Protein AF-A0A9P0LU85-F1 (afdb_monomer_lite)

Sequence (121 aa):
MLKKNNSFTSESRTTLKTLNPTRWSGRILSISAAKLRYLDIIKSLTEIELQSHKKEEREEASSIKKQICCFEFVFISTMFYKIFTQLNLASKVLQKKNIDLSESVTVLEQVEKNLTDLRSS

Organism: Acanthoscelides obtectus (NCBI:txid200917)

Radius of gyration: 19.03 Å; chains: 1; bounding box: 42×32×51 Å

pLDDT: mean 85.59, std 15.17, range [32.0, 96.75]

Secondary structure (DSSP, 8-state):
---------TT---------TT-HHHHHHHHHHHHHTHHHHHHHHHHHHHH-S-HHHHHHHHHHHHHHHSHHHHHHHHHHHHHHHHHHHHHHHHT-TT--HHHHHHHHHHHHHHHHHHHH-

Structure (mmCIF, N/CA/C/O backbone):
data_AF-A0A9P0LU85-F1
#
_entry.id   AF-A0A9P0LU85-F1
#
loop_
_atom_site.group_PDB
_atom_site.id
_atom_site.type_symbol
_atom_site.label_atom_id
_atom_site.label_alt_id
_atom_site.label_comp_id
_atom_site.label_asym_id
_atom_site.label_entity_id
_atom_site.label_seq_id
_atom_site.pdbx_PDB_ins_code
_atom_site.Cartn_x
_atom_site.Cartn_y
_atom_site.Cartn_z
_atom_site.occupancy
_atom_site.B_iso_or_equiv
_atom_site.auth_seq_id
_atom_site.auth_comp_id
_atom_site.auth_asym_id
_atom_site.auth_atom_id
_atom_site.pdbx_PDB_model_num
ATOM 1 N N . MET A 1 1 ? -7.696 -21.692 28.950 1.00 32.00 1 MET A N 1
ATOM 2 C CA . MET A 1 1 ? -7.009 -21.946 27.663 1.00 32.00 1 MET A CA 1
ATOM 3 C C . MET A 1 1 ? -7.942 -21.557 26.522 1.00 32.00 1 MET A C 1
ATOM 5 O O . MET A 1 1 ? -8.799 -22.346 26.156 1.00 32.00 1 MET A O 1
ATOM 9 N N . LEU A 1 2 ? -7.837 -20.331 26.004 1.00 33.12 2 LEU A N 1
ATOM 10 C CA . LEU A 1 2 ? -8.624 -19.892 24.847 1.00 33.12 2 LEU A CA 1
ATOM 11 C C . LEU A 1 2 ? -7.788 -20.120 23.584 1.00 33.12 2 LEU A C 1
ATOM 13 O O . LEU A 1 2 ? -6.814 -19.410 23.345 1.00 33.12 2 LEU A O 1
ATOM 17 N N . LYS A 1 3 ? -8.143 -21.136 22.791 1.00 41.41 3 LYS A N 1
ATOM 18 C CA . LYS A 1 3 ? -7.621 -21.290 21.430 1.00 41.41 3 LYS A CA 1
ATOM 19 C C . LYS A 1 3 ? -8.238 -20.187 20.564 1.00 41.41 3 LYS A C 1
ATOM 21 O O . LYS A 1 3 ? -9.371 -20.318 20.111 1.00 41.41 3 LYS A O 1
ATOM 26 N N . LYS A 1 4 ? -7.501 -19.093 20.352 1.00 41.94 4 LYS A N 1
ATOM 27 C CA . LYS A 1 4 ? -7.800 -18.106 19.306 1.00 41.94 4 LYS A CA 1
ATOM 28 C C . LYS A 1 4 ? -7.439 -18.726 17.955 1.00 41.94 4 LYS A C 1
ATOM 30 O O . LYS A 1 4 ? -6.282 -18.707 17.544 1.00 41.94 4 LYS A O 1
ATOM 35 N N . ASN A 1 5 ? -8.427 -19.300 17.276 1.00 38.31 5 ASN A N 1
ATOM 36 C CA . ASN A 1 5 ? -8.307 -19.655 15.865 1.00 38.31 5 ASN A CA 1
ATOM 37 C C . ASN A 1 5 ? -8.392 -18.370 15.028 1.00 38.31 5 ASN A C 1
ATOM 39 O O . ASN A 1 5 ? -9.420 -18.079 14.426 1.00 38.31 5 ASN A O 1
ATOM 43 N N . ASN A 1 6 ? -7.307 -17.593 14.988 1.00 40.19 6 ASN A N 1
ATOM 44 C CA . ASN A 1 6 ? -7.154 -16.548 13.982 1.00 40.19 6 ASN A CA 1
ATOM 45 C C . ASN A 1 6 ? -6.737 -17.209 12.670 1.00 40.19 6 ASN A C 1
ATOM 47 O O . ASN A 1 6 ? -5.555 -17.243 12.326 1.00 40.19 6 ASN A O 1
ATOM 51 N N . SER A 1 7 ? -7.707 -17.711 11.907 1.00 42.94 7 SER A N 1
ATOM 52 C CA . SER A 1 7 ? -7.494 -17.923 10.477 1.00 42.94 7 SER A CA 1
ATOM 53 C C . SER A 1 7 ? -7.487 -16.554 9.790 1.00 42.94 7 SER A C 1
ATOM 55 O O . SER A 1 7 ? -8.438 -16.150 9.118 1.00 42.94 7 SER A O 1
ATOM 57 N N . PHE A 1 8 ? -6.405 -15.806 10.006 1.00 52.97 8 PHE A N 1
ATOM 58 C CA . PHE A 1 8 ? -5.988 -14.791 9.057 1.00 52.97 8 PHE A CA 1
ATOM 59 C C . PHE A 1 8 ? -5.845 -15.482 7.705 1.00 52.97 8 PHE A C 1
ATOM 61 O O . PHE A 1 8 ? -5.228 -16.545 7.634 1.00 52.97 8 PHE A O 1
ATOM 68 N N . THR A 1 9 ? -6.428 -14.903 6.659 1.00 52.91 9 THR A N 1
ATOM 69 C CA . THR A 1 9 ? -6.377 -15.481 5.310 1.00 52.91 9 THR A CA 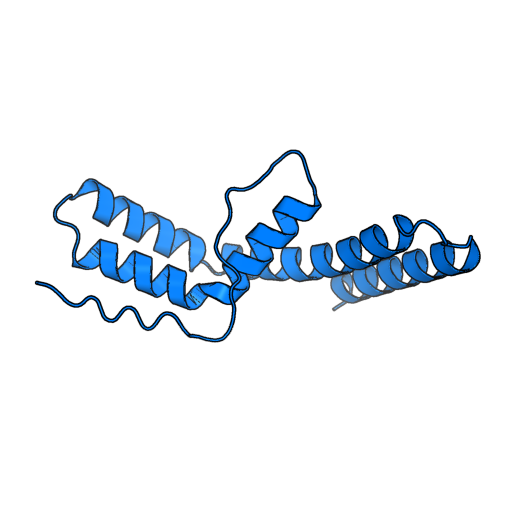1
ATOM 70 C C . THR A 1 9 ? -4.930 -15.865 4.959 1.00 52.91 9 THR A C 1
ATOM 72 O O . THR A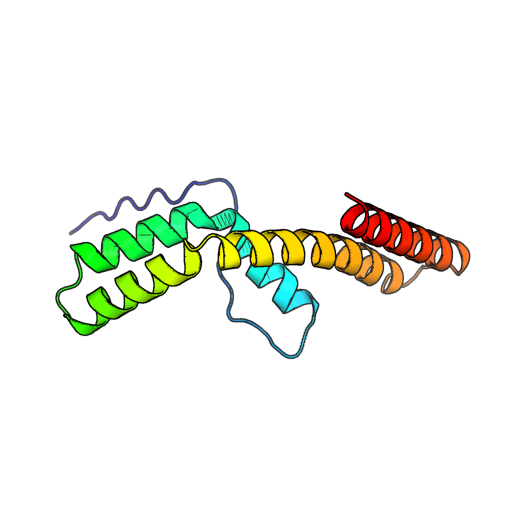 1 9 ? -3.995 -15.065 5.082 1.00 52.91 9 THR A O 1
ATOM 75 N N . SER A 1 10 ? -4.731 -17.154 4.685 1.00 57.81 10 SER A N 1
ATOM 76 C CA . SER A 1 10 ? -3.469 -17.874 4.856 1.00 57.81 10 SER A CA 1
ATOM 77 C C . SER A 1 10 ? -2.705 -18.064 3.548 1.00 57.81 10 SER A C 1
ATOM 79 O O . SER A 1 10 ? -2.371 -19.192 3.201 1.00 57.81 10 SER A O 1
ATOM 81 N N . GLU A 1 11 ? -2.407 -16.987 2.818 1.00 57.81 11 GLU A N 1
ATOM 82 C CA . GLU A 1 11 ? -1.645 -17.127 1.559 1.00 57.81 11 GLU A CA 1
ATOM 83 C C . GLU A 1 11 ? -0.456 -16.166 1.410 1.00 57.81 11 GLU A C 1
ATOM 85 O O . GLU A 1 11 ? 0.451 -16.432 0.627 1.00 57.81 11 GLU A O 1
ATOM 90 N N . SER A 1 12 ? -0.361 -15.094 2.207 1.00 58.94 12 SER A N 1
ATOM 91 C CA . SER A 1 12 ? 0.739 -14.124 2.103 1.00 58.94 12 SER A CA 1
ATOM 92 C C . SER A 1 12 ? 1.384 -13.798 3.451 1.00 58.94 12 SER A C 1
ATOM 94 O O . SER A 1 12 ? 0.710 -13.399 4.397 1.00 58.94 12 SER A O 1
ATOM 96 N N . ARG A 1 13 ? 2.723 -13.894 3.522 1.00 72.56 13 ARG A N 1
ATOM 97 C CA . ARG A 1 13 ? 3.552 -13.485 4.681 1.00 72.56 13 ARG A CA 1
ATOM 98 C C . ARG A 1 13 ? 3.709 -11.955 4.796 1.00 72.56 13 ARG A C 1
ATOM 100 O O . ARG A 1 13 ? 4.532 -11.469 5.569 1.00 72.56 13 ARG A O 1
ATOM 107 N N . THR A 1 14 ? 2.981 -11.165 4.011 1.00 77.25 14 THR A N 1
ATOM 108 C CA . THR A 1 14 ? 3.069 -9.704 4.085 1.00 77.25 14 THR A CA 1
ATOM 109 C C . THR A 1 14 ? 2.292 -9.191 5.293 1.00 77.25 14 THR A C 1
ATOM 111 O O . THR A 1 14 ? 1.065 -9.240 5.332 1.00 77.25 14 THR A O 1
ATOM 114 N N . THR A 1 15 ? 3.020 -8.668 6.276 1.00 82.38 15 THR A N 1
ATOM 115 C CA . THR A 1 15 ? 2.458 -8.036 7.471 1.00 82.38 15 THR A CA 1
ATOM 116 C C . THR A 1 15 ? 2.440 -6.517 7.345 1.00 82.38 15 THR A C 1
ATOM 118 O O . THR A 1 15 ? 3.204 -5.932 6.571 1.00 82.38 15 THR A O 1
ATOM 121 N N . LEU A 1 16 ? 1.584 -5.866 8.139 1.00 82.25 16 LEU A N 1
ATOM 122 C CA . LEU A 1 16 ? 1.677 -4.425 8.339 1.00 82.25 16 LEU A CA 1
ATOM 123 C C . LEU A 1 16 ? 3.032 -4.087 8.955 1.00 82.25 16 LEU A C 1
ATOM 125 O O . LEU A 1 16 ? 3.482 -4.732 9.902 1.00 82.25 16 LEU A O 1
ATOM 129 N N . LYS A 1 17 ? 3.678 -3.069 8.395 1.00 78.31 17 LYS A N 1
ATOM 130 C CA . LYS A 1 17 ? 4.941 -2.538 8.894 1.00 78.31 17 LYS A CA 1
ATOM 131 C C . LYS A 1 17 ? 4.758 -1.078 9.242 1.00 78.31 17 LYS A C 1
ATOM 133 O O . LYS A 1 17 ? 4.081 -0.351 8.508 1.00 78.31 17 LYS A O 1
ATOM 138 N N . THR A 1 18 ? 5.420 -0.660 10.314 1.00 78.06 18 THR A N 1
ATOM 139 C CA . THR A 1 18 ? 5.564 0.752 10.657 1.00 78.06 18 THR A CA 1
ATOM 140 C C . THR A 1 18 ? 6.061 1.517 9.439 1.00 78.06 18 THR A C 1
ATOM 142 O O . THR A 1 18 ? 6.990 1.078 8.752 1.00 78.06 18 THR A O 1
ATOM 145 N N . LEU A 1 19 ? 5.417 2.649 9.160 1.00 73.69 19 LEU A N 1
ATOM 146 C CA . LEU A 1 19 ? 5.817 3.521 8.070 1.00 73.69 19 LEU A CA 1
ATOM 147 C C . LEU A 1 19 ? 7.257 3.979 8.315 1.00 73.69 19 LEU A C 1
ATOM 149 O O . LEU A 1 19 ? 7.544 4.611 9.327 1.00 73.69 19 LEU A O 1
ATOM 153 N N . ASN A 1 20 ? 8.162 3.663 7.390 1.00 72.25 20 ASN A N 1
ATOM 154 C CA . ASN A 1 20 ? 9.511 4.214 7.408 1.00 72.25 20 ASN A CA 1
ATOM 155 C C . ASN A 1 20 ? 9.521 5.490 6.544 1.00 72.25 20 ASN A C 1
ATOM 157 O O . ASN A 1 20 ? 9.447 5.378 5.316 1.00 72.25 20 ASN A O 1
ATOM 161 N N . PRO A 1 21 ? 9.580 6.694 7.145 1.00 60.56 21 PRO A N 1
ATOM 162 C CA . PRO A 1 21 ? 9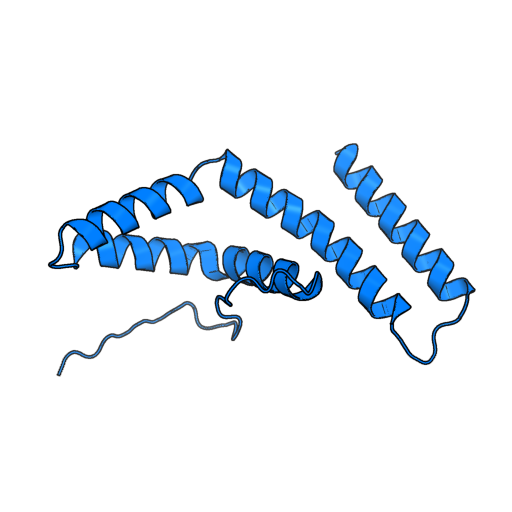.470 7.947 6.401 1.00 60.56 21 PRO A CA 1
ATOM 163 C C . PRO A 1 21 ? 10.680 8.212 5.495 1.00 60.56 21 PRO A C 1
ATOM 165 O O . PRO A 1 21 ? 10.521 8.880 4.470 1.00 60.56 21 PRO A O 1
ATOM 168 N N . THR A 1 22 ? 11.845 7.656 5.844 1.00 63.28 22 THR A N 1
ATOM 169 C CA . THR A 1 22 ? 13.159 7.931 5.241 1.00 63.28 22 THR A CA 1
ATOM 170 C C . THR A 1 22 ? 13.404 7.159 3.946 1.00 63.28 22 THR A C 1
ATOM 172 O O . THR A 1 22 ? 14.231 7.563 3.134 1.00 63.28 22 THR A O 1
ATOM 175 N N . ARG A 1 23 ? 12.699 6.043 3.714 1.00 68.75 23 ARG A N 1
ATOM 176 C CA . ARG A 1 23 ? 12.858 5.246 2.488 1.00 68.75 23 ARG A CA 1
ATOM 177 C C . ARG A 1 23 ? 11.548 5.160 1.727 1.00 68.75 23 ARG A C 1
ATOM 179 O O . ARG A 1 23 ? 10.586 4.562 2.200 1.00 68.75 23 ARG A O 1
ATOM 186 N N . TRP A 1 24 ? 11.556 5.662 0.494 1.00 78.38 24 TRP A N 1
ATOM 187 C CA . TRP A 1 24 ? 10.443 5.545 -0.452 1.00 78.38 24 TRP A CA 1
ATOM 188 C C . TRP A 1 24 ? 9.906 4.109 -0.553 1.00 78.38 24 TRP A C 1
ATOM 190 O O . TRP A 1 24 ? 8.702 3.889 -0.452 1.00 78.38 24 TRP A O 1
ATOM 200 N N . SER A 1 25 ? 10.799 3.114 -0.615 1.00 77.00 25 SER A N 1
ATOM 201 C CA . SER A 1 25 ? 10.448 1.686 -0.639 1.00 77.00 25 SER A CA 1
ATOM 202 C C . SER A 1 25 ? 9.620 1.233 0.571 1.00 77.00 25 SER A C 1
ATOM 204 O O . SER A 1 25 ? 8.793 0.334 0.446 1.00 77.00 25 SER A O 1
ATOM 206 N N . GLY A 1 26 ? 9.811 1.854 1.740 1.00 80.69 26 GLY A N 1
ATOM 207 C CA . GLY A 1 26 ? 9.031 1.578 2.946 1.00 80.69 26 GLY A CA 1
ATOM 208 C C . GLY A 1 26 ? 7.564 1.976 2.792 1.00 80.69 26 GLY A C 1
ATOM 209 O O . GLY A 1 26 ? 6.686 1.212 3.181 1.00 80.69 26 GLY A O 1
ATOM 210 N N . ARG A 1 27 ? 7.291 3.111 2.136 1.00 83.88 27 ARG A N 1
ATOM 211 C CA . ARG A 1 27 ? 5.923 3.592 1.877 1.00 83.88 27 ARG A CA 1
ATOM 212 C C . ARG A 1 27 ? 5.144 2.616 0.997 1.00 83.88 27 ARG A C 1
ATOM 214 O O . ARG A 1 27 ? 4.007 2.274 1.306 1.00 83.88 27 ARG A O 1
ATOM 221 N N . ILE A 1 28 ? 5.792 2.101 -0.048 1.00 85.12 28 ILE A N 1
ATOM 222 C CA . ILE A 1 28 ? 5.200 1.121 -0.971 1.00 85.12 28 ILE A CA 1
ATOM 223 C C . ILE A 1 28 ? 4.853 -0.169 -0.240 1.00 85.12 28 ILE A C 1
ATOM 225 O O . ILE A 1 28 ? 3.762 -0.703 -0.424 1.00 85.12 28 ILE A O 1
ATOM 229 N N . LEU A 1 29 ? 5.760 -0.661 0.609 1.00 85.06 29 LEU A N 1
ATOM 230 C CA . LEU A 1 29 ? 5.530 -1.867 1.401 1.00 85.06 29 LEU A CA 1
ATOM 231 C C . LEU A 1 29 ? 4.360 -1.690 2.374 1.00 85.06 29 LEU A C 1
ATOM 233 O O . LEU A 1 29 ? 3.517 -2.579 2.453 1.00 85.06 29 LEU A O 1
ATOM 237 N N . SER A 1 30 ? 4.270 -0.547 3.060 1.00 87.94 30 SER A N 1
ATOM 238 C CA . SER A 1 30 ? 3.157 -0.250 3.968 1.00 87.94 30 SER A CA 1
ATOM 239 C C . SER A 1 30 ? 1.815 -0.184 3.230 1.00 87.94 30 SER A C 1
ATOM 241 O O . SER A 1 30 ? 0.865 -0.838 3.653 1.00 87.94 30 SER A O 1
ATOM 243 N N . ILE A 1 31 ? 1.739 0.522 2.095 1.00 88.75 31 ILE A N 1
ATOM 244 C CA . ILE A 1 31 ? 0.509 0.615 1.285 1.00 88.75 31 ILE A CA 1
ATOM 245 C C . ILE A 1 31 ? 0.127 -0.755 0.710 1.00 88.75 31 ILE A C 1
ATOM 247 O O . ILE A 1 31 ? -1.037 -1.145 0.754 1.00 88.75 31 ILE A O 1
ATOM 251 N N . SER A 1 32 ? 1.105 -1.521 0.219 1.00 87.69 32 SER A N 1
ATOM 252 C CA . SER A 1 32 ? 0.876 -2.872 -0.310 1.00 87.69 32 SER A CA 1
ATOM 253 C C . SER A 1 32 ? 0.337 -3.813 0.767 1.00 87.69 32 SER A C 1
ATOM 255 O O . SER A 1 32 ? -0.608 -4.556 0.516 1.00 87.69 32 SER A O 1
ATOM 257 N N . ALA A 1 33 ? 0.908 -3.764 1.975 1.00 89.00 33 ALA A N 1
ATOM 258 C CA . ALA A 1 33 ? 0.447 -4.557 3.108 1.00 89.00 33 ALA A CA 1
ATOM 259 C C . ALA A 1 33 ? -0.968 -4.157 3.542 1.00 89.00 33 ALA A C 1
ATOM 261 O O . ALA A 1 33 ? -1.803 -5.032 3.754 1.00 89.00 33 ALA A O 1
ATOM 262 N N . ALA A 1 34 ? -1.255 -2.853 3.614 1.00 89.56 34 ALA A N 1
ATOM 263 C CA . ALA A 1 34 ? -2.578 -2.341 3.955 1.00 89.56 34 ALA A CA 1
ATOM 264 C C . ALA A 1 34 ? -3.641 -2.750 2.926 1.00 89.56 34 ALA A C 1
ATOM 266 O O . ALA A 1 34 ? -4.725 -3.179 3.307 1.00 89.56 34 ALA A O 1
ATOM 267 N N . LYS A 1 35 ? -3.313 -2.689 1.628 1.00 89.25 35 LYS A N 1
ATOM 268 C CA . LYS A 1 35 ? -4.197 -3.138 0.543 1.00 89.25 35 LYS A CA 1
ATOM 269 C C . LYS A 1 35 ? -4.452 -4.644 0.611 1.00 89.25 35 LYS A C 1
ATOM 271 O O . LYS A 1 35 ? -5.597 -5.071 0.525 1.00 89.25 35 LYS A O 1
ATOM 276 N N . LEU A 1 36 ? -3.399 -5.447 0.773 1.00 89.94 36 LEU A N 1
ATOM 277 C CA . LEU A 1 36 ? -3.511 -6.908 0.776 1.00 89.94 36 LEU A CA 1
ATOM 278 C C . LEU A 1 36 ? -4.258 -7.433 2.005 1.00 89.94 36 LEU A C 1
ATOM 280 O O . LEU A 1 36 ? -5.036 -8.374 1.906 1.00 89.94 36 LEU A O 1
ATOM 284 N N . ARG A 1 37 ? -4.023 -6.818 3.166 1.00 90.25 37 ARG A N 1
ATOM 285 C CA . ARG A 1 37 ? -4.610 -7.219 4.449 1.00 90.25 37 ARG A CA 1
ATOM 286 C C . ARG A 1 37 ? -5.845 -6.397 4.803 1.00 90.25 37 ARG A C 1
ATOM 288 O O . ARG A 1 37 ? -6.275 -6.445 5.947 1.00 90.25 37 ARG A O 1
ATOM 295 N N . TYR A 1 38 ? -6.430 -5.665 3.854 1.00 91.81 38 TYR A N 1
ATOM 296 C CA . TYR A 1 38 ? 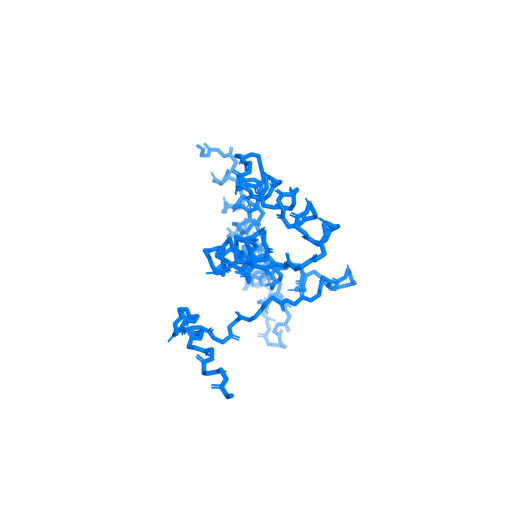-7.529 -4.734 4.118 1.00 91.81 38 TYR A CA 1
ATOM 297 C C . TYR A 1 38 ? -8.684 -5.394 4.882 1.00 91.81 38 TYR A C 1
ATOM 299 O O . TYR A 1 38 ? -9.089 -4.913 5.936 1.00 91.81 38 TYR A O 1
ATOM 307 N N . LEU A 1 39 ? -9.146 -6.562 4.423 1.00 91.94 39 LEU A N 1
ATOM 308 C CA . LEU A 1 39 ? -10.210 -7.309 5.103 1.00 91.94 39 LEU A CA 1
ATOM 309 C C . LEU A 1 39 ? -9.804 -7.773 6.506 1.00 91.94 39 LEU A C 1
ATOM 311 O O . LEU A 1 39 ? -10.619 -7.732 7.424 1.00 91.94 39 LEU A O 1
ATOM 315 N N . ASP A 1 40 ? -8.555 -8.198 6.686 1.00 92.06 40 ASP A N 1
ATOM 316 C CA . ASP A 1 40 ? -8.043 -8.630 7.987 1.00 92.06 40 ASP A CA 1
ATOM 317 C C . ASP A 1 40 ? -7.945 -7.451 8.971 1.00 92.06 40 ASP A C 1
ATOM 319 O O . ASP A 1 40 ? -8.239 -7.616 10.154 1.00 92.06 40 ASP A O 1
ATOM 323 N N . ILE A 1 41 ? -7.598 -6.253 8.489 1.00 93.81 41 ILE A N 1
ATOM 324 C CA . ILE A 1 41 ? -7.601 -5.011 9.277 1.00 93.81 41 ILE A CA 1
ATOM 325 C C . ILE A 1 41 ? -9.022 -4.685 9.734 1.00 93.81 41 ILE A C 1
ATOM 327 O O . ILE A 1 41 ? -9.244 -4.472 10.923 1.00 93.81 41 ILE A O 1
ATOM 331 N N . ILE A 1 42 ? -9.998 -4.710 8.820 1.00 95.38 42 ILE A N 1
ATOM 332 C CA . ILE A 1 42 ? -11.404 -4.442 9.151 1.00 95.38 42 ILE A CA 1
ATOM 333 C C . ILE A 1 42 ? -11.947 -5.451 10.160 1.00 95.38 42 ILE A C 1
ATOM 335 O O . ILE A 1 42 ? -12.593 -5.059 11.135 1.00 95.38 42 ILE A O 1
ATOM 339 N N . LYS A 1 43 ? -11.654 -6.742 9.965 1.00 95.06 43 LYS A N 1
ATOM 340 C CA . LYS A 1 43 ? -12.027 -7.800 10.913 1.00 95.06 43 LYS A CA 1
ATOM 341 C C . LYS A 1 43 ? -11.421 -7.548 12.290 1.00 95.06 43 LYS A C 1
ATOM 343 O O . LYS A 1 43 ? -12.142 -7.609 13.277 1.00 95.06 43 LYS A O 1
ATOM 348 N N . SER A 1 44 ? -10.136 -7.200 12.344 1.00 94.88 44 SER A N 1
ATOM 349 C CA . SER A 1 44 ? -9.430 -6.950 13.605 1.00 94.88 44 SER A CA 1
ATOM 350 C C . SER A 1 44 ? -9.987 -5.727 14.341 1.00 94.88 44 SER A C 1
ATOM 352 O O . SER A 1 44 ? -10.224 -5.791 15.541 1.00 94.88 44 SER A O 1
ATOM 354 N N . LEU A 1 45 ? -10.262 -4.627 13.630 1.00 95.75 45 LEU A N 1
ATOM 355 C CA . LEU A 1 45 ? -10.880 -3.432 14.220 1.00 95.75 45 LEU A CA 1
ATOM 356 C C . LEU A 1 45 ? -12.295 -3.716 14.733 1.00 95.75 45 LEU A C 1
ATOM 358 O O . LEU A 1 45 ? -12.671 -3.239 15.798 1.00 95.75 45 LEU A O 1
ATOM 362 N N . THR A 1 46 ? -13.061 -4.528 14.004 1.00 95.62 46 THR A N 1
ATOM 363 C CA . THR A 1 46 ? -14.404 -4.947 14.426 1.00 95.62 46 THR A CA 1
ATOM 364 C C . THR A 1 46 ? -14.345 -5.853 15.659 1.00 95.62 46 THR A C 1
ATOM 366 O O . THR A 1 46 ? -15.162 -5.708 16.563 1.00 95.62 46 THR A O 1
ATOM 369 N N . GLU A 1 47 ? -13.363 -6.756 15.742 1.00 95.94 47 GLU A N 1
ATOM 370 C CA . GLU A 1 47 ? -13.138 -7.580 16.935 1.00 95.94 47 GLU A CA 1
ATOM 371 C C . GLU A 1 47 ? -12.815 -6.708 18.157 1.00 95.94 47 GLU A C 1
ATOM 373 O O . GLU A 1 47 ? -13.410 -6.906 19.212 1.00 95.94 47 GLU A O 1
ATOM 378 N N . ILE A 1 48 ? -11.944 -5.703 18.011 1.00 95.12 48 ILE A N 1
ATOM 379 C CA . ILE A 1 48 ? -11.594 -4.774 19.099 1.00 95.12 48 ILE A CA 1
ATOM 380 C C . ILE A 1 48 ? -12.815 -3.960 19.542 1.00 95.12 48 ILE A C 1
ATOM 382 O O . ILE A 1 48 ? -13.077 -3.856 20.739 1.00 95.12 48 ILE A O 1
ATOM 386 N N . GLU A 1 49 ? -13.590 -3.429 18.594 1.00 93.44 49 GLU A N 1
ATOM 387 C CA . GLU A 1 49 ? -14.810 -2.663 18.874 1.00 93.44 49 GLU A CA 1
ATOM 388 C C . GLU A 1 49 ? -15.844 -3.478 19.671 1.00 93.44 49 GLU A C 1
ATOM 390 O O . GLU A 1 49 ? -16.495 -2.936 20.564 1.00 93.44 49 GLU A O 1
ATOM 395 N N . LEU A 1 50 ? -15.974 -4.779 19.390 1.00 93.44 50 LEU A N 1
ATOM 396 C CA . LEU A 1 50 ? -16.952 -5.655 20.043 1.00 93.44 50 LEU A CA 1
ATOM 397 C C . LEU A 1 50 ? -16.449 -6.278 21.351 1.00 93.44 50 LEU A C 1
ATOM 399 O O . LEU A 1 50 ? -17.247 -6.499 22.261 1.00 93.44 50 LEU A O 1
ATOM 403 N N . GLN A 1 51 ? -15.157 -6.602 21.440 1.00 93.94 51 GLN A N 1
ATOM 404 C CA . GLN A 1 51 ? -14.611 -7.435 22.517 1.00 93.94 51 GLN A CA 1
ATOM 405 C C . GLN A 1 51 ? -13.739 -6.680 23.524 1.00 93.94 51 GLN A C 1
ATOM 407 O O . GLN A 1 51 ? -13.455 -7.234 24.587 1.00 93.94 51 GLN A O 1
ATOM 412 N N . SER A 1 52 ? -13.297 -5.448 23.242 1.00 92.94 52 SER A N 1
ATOM 413 C CA . SER A 1 52 ? -12.464 -4.719 24.206 1.00 92.94 52 SER A CA 1
ATOM 414 C C . SER A 1 52 ? -13.261 -4.290 25.445 1.00 92.94 52 SER A C 1
ATOM 416 O O . SER A 1 52 ? -14.386 -3.791 25.367 1.00 92.94 52 SER A O 1
ATOM 418 N N . HIS A 1 53 ? -12.637 -4.454 26.614 1.00 91.81 53 HIS A N 1
ATOM 419 C CA . HIS A 1 53 ? -13.167 -4.005 27.900 1.00 91.81 53 HIS A CA 1
ATOM 420 C C . HIS A 1 53 ? -12.969 -2.502 28.132 1.00 91.81 53 HIS A C 1
ATOM 422 O O . HIS A 1 53 ? -13.672 -1.913 28.954 1.00 91.81 53 HIS A O 1
ATOM 428 N N . LYS A 1 54 ? -12.025 -1.865 27.423 1.00 95.56 54 LYS A N 1
ATOM 429 C CA . LYS A 1 54 ? -11.742 -0.437 27.578 1.00 95.56 54 LYS A CA 1
ATOM 430 C C . LYS A 1 54 ? -12.551 0.365 26.574 1.00 95.56 54 LYS A C 1
ATOM 432 O O . LYS A 1 54 ? -12.510 0.119 25.372 1.00 95.56 54 LYS A O 1
ATOM 437 N N . LYS A 1 55 ? -13.275 1.367 27.073 1.00 94.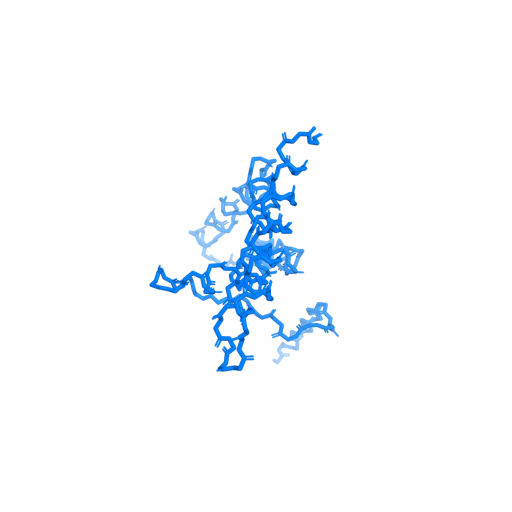00 55 LYS A N 1
ATOM 438 C CA . LYS A 1 55 ? -14.088 2.250 26.230 1.00 94.00 55 LYS A CA 1
ATOM 439 C C . LYS A 1 55 ? -13.239 2.970 25.174 1.00 94.00 55 LYS A C 1
ATOM 441 O O . LYS A 1 55 ? -13.634 2.969 24.016 1.00 94.00 55 LYS A O 1
ATOM 446 N N . GLU A 1 56 ? -12.076 3.480 25.569 1.00 95.38 56 GLU A N 1
ATOM 447 C CA . GLU A 1 56 ? -11.141 4.197 24.691 1.00 95.38 56 GLU A CA 1
ATOM 448 C C . GLU A 1 56 ? -10.702 3.346 23.491 1.00 95.38 56 GLU A C 1
ATOM 450 O O . GLU A 1 56 ? -10.817 3.785 22.353 1.00 95.38 56 GLU A O 1
ATOM 455 N N . GLU A 1 57 ? -10.306 2.089 23.725 1.00 94.75 57 GLU A N 1
ATOM 456 C CA . GLU A 1 57 ? -9.876 1.171 22.659 1.00 94.75 57 GLU A CA 1
ATOM 457 C C . GLU A 1 57 ? -11.003 0.887 21.650 1.00 94.75 57 GLU A C 1
ATOM 459 O O . GLU A 1 57 ? -10.757 0.795 20.446 1.00 94.75 57 GLU A O 1
ATOM 464 N N . ARG A 1 58 ? -12.257 0.776 22.116 1.00 95.19 58 ARG A N 1
ATOM 465 C CA . ARG A 1 58 ? -13.418 0.580 21.230 1.00 95.19 58 ARG A CA 1
ATOM 466 C C . ARG A 1 58 ? -13.705 1.815 20.383 1.00 95.19 58 ARG A C 1
ATOM 468 O O . ARG A 1 58 ? -13.981 1.689 19.191 1.00 95.19 58 ARG A O 1
ATOM 475 N N . GLU A 1 59 ? -13.659 2.995 20.993 1.00 95.94 59 GLU A N 1
ATOM 476 C CA . GLU A 1 59 ? -13.899 4.265 20.302 1.00 95.94 59 GLU A CA 1
ATOM 477 C C . GLU A 1 59 ? -12.809 4.544 19.265 1.00 95.94 59 GLU A C 1
ATOM 479 O O . GLU A 1 59 ? -13.120 4.914 18.130 1.00 95.94 59 GLU A O 1
ATOM 484 N N . GLU A 1 60 ? -11.548 4.279 19.610 1.00 96.31 60 GLU A N 1
ATOM 485 C CA . GLU A 1 60 ? -10.417 4.394 18.695 1.00 96.31 60 GLU A CA 1
ATOM 486 C C . GLU A 1 60 ? -10.545 3.412 17.522 1.00 96.31 60 GLU A C 1
ATOM 488 O O . GLU A 1 60 ? -10.465 3.827 16.363 1.00 96.31 60 GLU A O 1
ATOM 493 N N . ALA A 1 61 ? -10.843 2.134 17.785 1.00 95.69 61 ALA A N 1
ATOM 494 C CA . ALA A 1 61 ? -11.042 1.141 16.731 1.00 95.69 61 ALA A CA 1
ATOM 495 C C . ALA A 1 61 ? -12.202 1.510 15.790 1.00 95.69 61 ALA A C 1
ATOM 497 O O . ALA A 1 61 ? -12.069 1.400 14.568 1.00 95.69 61 ALA A O 1
ATOM 498 N N . SER A 1 62 ? -13.319 2.000 16.339 1.00 96.25 62 SER A N 1
ATOM 499 C CA . SER A 1 62 ? -14.469 2.463 15.555 1.00 96.25 62 SER A CA 1
ATOM 500 C C . SER A 1 62 ? -14.113 3.682 14.695 1.00 96.25 62 SER A C 1
ATOM 502 O O . SER A 1 62 ? -14.470 3.738 13.515 1.00 96.25 62 SER A O 1
ATOM 504 N N . SER A 1 63 ? -13.360 4.636 15.251 1.00 96.75 63 SER A N 1
ATOM 505 C CA . SER A 1 63 ? -12.878 5.824 14.537 1.00 96.75 63 SER A CA 1
ATOM 506 C C . SER A 1 63 ? -11.953 5.452 13.375 1.00 96.75 63 SER A C 1
ATOM 508 O O . SER A 1 63 ? -12.212 5.839 12.233 1.00 96.75 63 SER A O 1
ATOM 510 N N . ILE A 1 64 ? -10.939 4.616 13.626 1.00 95.94 64 ILE A N 1
ATOM 511 C CA . ILE A 1 64 ? -10.009 4.142 12.591 1.00 95.94 64 ILE A CA 1
ATOM 512 C C . ILE A 1 64 ? -10.770 3.388 11.500 1.00 95.94 64 ILE A C 1
ATOM 514 O O . ILE A 1 64 ? -10.562 3.651 10.316 1.00 95.94 64 ILE A O 1
ATOM 518 N N . LYS A 1 65 ? -11.692 2.490 11.873 1.00 96.00 65 LYS A N 1
ATOM 519 C CA . LYS A 1 65 ? -12.509 1.736 10.912 1.00 96.00 65 LYS A CA 1
ATOM 520 C C . LYS A 1 65 ? -13.287 2.674 9.990 1.00 96.00 65 LYS A C 1
ATOM 522 O O . LYS A 1 65 ? -13.285 2.470 8.780 1.00 96.00 65 LYS A O 1
ATOM 527 N N . LYS A 1 66 ? -13.916 3.720 10.536 1.00 95.75 66 LYS A N 1
ATOM 528 C CA . LYS A 1 66 ? -14.638 4.726 9.738 1.00 95.75 66 LYS A CA 1
ATOM 529 C C . LYS A 1 66 ? -13.712 5.449 8.759 1.00 95.75 66 LYS A C 1
ATOM 531 O O . LYS A 1 66 ? -14.082 5.606 7.600 1.00 95.75 66 LYS A O 1
ATOM 536 N N . GLN A 1 67 ? -12.513 5.832 9.198 1.00 95.06 67 GLN A N 1
ATOM 537 C CA . GLN A 1 67 ? -11.532 6.513 8.349 1.00 95.06 67 GLN A CA 1
ATOM 538 C C . GLN A 1 67 ? -11.055 5.630 7.191 1.00 95.06 67 GLN A C 1
ATOM 540 O O . GLN A 1 67 ? -11.020 6.083 6.054 1.00 95.06 67 GLN A O 1
ATOM 545 N N . ILE A 1 68 ? -10.722 4.361 7.441 1.00 94.19 68 ILE A N 1
ATOM 546 C CA . ILE A 1 68 ? -10.177 3.488 6.386 1.00 94.19 68 ILE A CA 1
ATOM 547 C C . ILE A 1 68 ? -11.249 2.877 5.471 1.00 94.19 68 ILE A C 1
ATOM 549 O O . ILE A 1 68 ? -10.928 2.348 4.404 1.00 94.19 68 ILE A O 1
ATOM 553 N N . CYS A 1 69 ? -12.516 2.920 5.889 1.00 94.25 69 CYS A N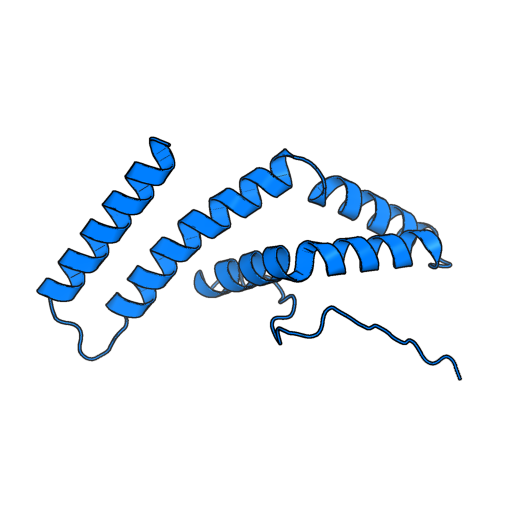 1
ATOM 554 C CA . CYS A 1 69 ? -13.665 2.526 5.075 1.00 94.25 69 CYS A CA 1
ATOM 555 C C . CYS A 1 69 ? -14.231 3.669 4.235 1.00 94.25 69 CYS A C 1
ATOM 557 O O . CYS A 1 69 ? -15.085 3.408 3.386 1.00 94.25 69 CYS A O 1
ATOM 559 N N . CYS A 1 70 ? -13.812 4.921 4.455 1.00 95.25 70 CYS A N 1
ATOM 560 C CA . CYS A 1 70 ? -14.316 6.012 3.636 1.00 95.25 70 CYS A CA 1
ATOM 561 C C . CYS A 1 70 ? -13.828 5.857 2.190 1.00 95.25 70 CYS A C 1
ATOM 563 O O . CYS A 1 70 ? -12.716 5.387 1.919 1.00 95.25 70 CYS A O 1
ATOM 565 N N . PHE A 1 71 ? -14.686 6.250 1.248 1.00 93.75 71 PHE A N 1
ATOM 566 C CA . PHE A 1 71 ? -14.388 6.146 -0.177 1.00 93.75 71 PHE A CA 1
ATOM 567 C C . PHE A 1 71 ? -13.084 6.868 -0.533 1.00 93.75 71 PHE A C 1
ATOM 569 O O . PHE A 1 71 ? -12.257 6.315 -1.254 1.00 93.75 71 PHE A O 1
ATOM 576 N N . GLU A 1 72 ? -12.871 8.062 0.024 1.00 94.69 72 GLU A N 1
ATOM 577 C CA . GLU A 1 72 ? -11.682 8.880 -0.226 1.00 94.69 72 GLU A CA 1
ATOM 578 C C . GLU A 1 72 ? -10.405 8.129 0.151 1.00 94.69 72 GLU A C 1
ATOM 580 O O . GLU A 1 72 ? -9.468 8.074 -0.642 1.00 94.69 72 GLU A O 1
ATOM 585 N N . PHE A 1 73 ? -10.377 7.477 1.317 1.00 92.31 73 PHE A N 1
ATOM 586 C CA . PHE A 1 73 ? -9.223 6.699 1.755 1.00 92.31 73 PHE A CA 1
ATOM 587 C C . PHE A 1 73 ? -8.957 5.515 0.825 1.00 92.31 73 PHE A C 1
ATOM 589 O O . PHE A 1 73 ? -7.822 5.308 0.390 1.00 92.31 73 PHE A O 1
ATOM 596 N N . VAL A 1 74 ? -9.994 4.741 0.491 1.00 93.12 74 VAL A N 1
ATOM 597 C CA . VAL A 1 74 ? -9.866 3.565 -0.385 1.00 93.12 74 VAL A CA 1
ATOM 598 C C . VAL A 1 74 ? -9.397 3.973 -1.782 1.00 93.12 74 VAL A C 1
ATOM 600 O O . VAL A 1 74 ? -8.507 3.330 -2.354 1.00 93.12 74 VAL A O 1
ATOM 603 N N . PHE A 1 75 ? -9.957 5.059 -2.312 1.00 93.19 75 PHE A N 1
ATOM 604 C CA . PHE A 1 75 ? -9.589 5.629 -3.600 1.00 93.19 75 PHE A CA 1
ATOM 605 C C . PHE A 1 75 ? -8.133 6.101 -3.599 1.00 93.19 75 PHE A C 1
ATOM 607 O O . PHE A 1 75 ? -7.331 5.613 -4.398 1.00 93.19 75 PHE A O 1
ATOM 614 N N . ILE A 1 76 ? -7.761 6.974 -2.657 1.00 92.12 76 ILE A N 1
ATOM 615 C CA . ILE A 1 76 ? -6.409 7.530 -2.533 1.00 92.12 76 ILE A CA 1
ATOM 616 C C . ILE A 1 76 ? -5.380 6.411 -2.339 1.00 92.12 76 ILE A C 1
ATOM 618 O O . ILE A 1 76 ? -4.363 6.378 -3.031 1.00 92.12 76 ILE A O 1
ATOM 622 N N . SER A 1 77 ? -5.652 5.449 -1.454 1.00 91.25 77 SER A N 1
ATOM 623 C CA . SER A 1 77 ? -4.778 4.295 -1.209 1.00 91.25 77 SER A CA 1
ATOM 624 C C . SER A 1 77 ? -4.577 3.449 -2.471 1.00 91.25 77 SER A C 1
ATOM 626 O O . SER A 1 77 ? -3.454 3.057 -2.803 1.00 91.25 77 SER A O 1
ATOM 628 N N . THR A 1 78 ? -5.647 3.219 -3.237 1.00 91.94 78 THR A N 1
ATOM 629 C CA . THR A 1 78 ? -5.580 2.471 -4.499 1.00 91.94 78 THR A CA 1
ATOM 630 C C . THR A 1 78 ? -4.811 3.230 -5.578 1.00 91.94 78 THR A C 1
ATOM 632 O O . THR A 1 78 ? -3.999 2.621 -6.280 1.00 91.94 78 THR A O 1
ATOM 635 N N . MET A 1 79 ? -5.021 4.542 -5.694 1.00 91.88 79 MET A N 1
ATOM 636 C CA . MET A 1 79 ? -4.292 5.403 -6.626 1.00 91.88 79 MET A CA 1
ATOM 637 C C . MET A 1 79 ? -2.801 5.437 -6.302 1.00 91.88 79 MET A C 1
ATOM 639 O O . MET A 1 79 ? -1.971 5.155 -7.169 1.00 91.88 79 MET A O 1
ATOM 643 N N . PHE A 1 80 ? -2.449 5.674 -5.038 1.00 90.94 80 PHE A N 1
ATOM 644 C CA . PHE A 1 80 ? -1.060 5.645 -4.603 1.00 90.94 80 PHE A CA 1
ATOM 645 C C . PHE A 1 80 ? -0.417 4.290 -4.870 1.00 90.94 80 PHE A C 1
ATOM 647 O O . PHE A 1 80 ? 0.684 4.249 -5.408 1.00 90.94 80 PHE A O 1
ATOM 654 N N . TYR A 1 81 ? -1.091 3.179 -4.569 1.00 91.31 81 TYR A N 1
ATOM 655 C CA . TYR A 1 81 ? -0.555 1.850 -4.856 1.00 91.31 81 TYR A CA 1
ATOM 656 C C . TYR A 1 81 ? -0.177 1.668 -6.337 1.00 91.31 81 TYR A C 1
ATOM 658 O O . TYR A 1 81 ? 0.899 1.139 -6.629 1.00 91.31 81 TYR A O 1
ATOM 666 N N . LYS A 1 82 ? -1.018 2.137 -7.270 1.00 91.12 82 LYS A N 1
ATOM 667 C CA . LYS A 1 82 ? -0.733 2.074 -8.714 1.00 91.12 82 LYS A CA 1
ATOM 668 C C . LYS A 1 82 ? 0.502 2.904 -9.076 1.00 91.12 82 LYS A C 1
ATOM 670 O O . LYS A 1 82 ? 1.423 2.375 -9.695 1.00 91.12 82 LYS A O 1
ATOM 675 N N . ILE A 1 83 ? 0.557 4.159 -8.627 1.00 91.31 83 ILE A N 1
ATOM 676 C CA . ILE A 1 83 ? 1.672 5.084 -8.896 1.00 91.31 83 ILE A CA 1
ATOM 677 C C . ILE A 1 83 ? 2.984 4.543 -8.315 1.00 91.31 83 ILE A C 1
ATOM 679 O O . ILE A 1 83 ? 3.996 4.429 -9.007 1.00 91.31 83 ILE A O 1
ATOM 683 N N . PHE A 1 84 ? 2.961 4.151 -7.041 1.00 89.31 84 PHE A N 1
ATOM 684 C CA . PHE A 1 84 ? 4.129 3.632 -6.343 1.00 89.31 84 PHE A CA 1
ATOM 685 C C . PHE A 1 84 ? 4.653 2.350 -6.988 1.00 89.31 84 PHE A C 1
ATOM 687 O O . PHE A 1 84 ? 5.866 2.179 -7.072 1.00 89.31 84 PHE A O 1
ATOM 694 N N . THR A 1 85 ? 3.777 1.468 -7.472 1.00 89.69 85 THR A N 1
ATOM 695 C CA . THR A 1 85 ? 4.197 0.241 -8.163 1.00 89.69 85 THR A CA 1
ATOM 696 C C . THR A 1 85 ? 5.047 0.553 -9.395 1.00 89.69 85 THR A C 1
ATOM 698 O O . THR A 1 85 ? 6.129 -0.018 -9.525 1.00 89.69 85 THR A O 1
ATOM 701 N N . GLN A 1 86 ? 4.624 1.502 -10.238 1.00 90.88 86 GLN A N 1
ATOM 702 C CA . GLN A 1 86 ? 5.390 1.913 -11.425 1.00 90.88 86 GLN A CA 1
ATOM 703 C C . GLN A 1 86 ? 6.758 2.488 -11.043 1.00 90.88 86 GLN A C 1
ATOM 705 O O . GLN A 1 86 ? 7.795 2.059 -11.548 1.00 90.88 86 GLN A O 1
ATOM 710 N N . LEU A 1 87 ? 6.778 3.391 -10.061 1.00 89.75 87 LEU A N 1
ATOM 711 C CA . LEU A 1 87 ? 8.012 4.024 -9.595 1.00 89.75 87 LEU A CA 1
ATOM 712 C C . LEU A 1 87 ? 8.970 3.028 -8.926 1.00 89.75 87 LEU A C 1
ATOM 714 O O . LEU A 1 87 ? 10.185 3.146 -9.063 1.00 89.75 87 LEU A O 1
ATOM 718 N N . ASN A 1 88 ? 8.452 2.015 -8.227 1.00 89.88 88 ASN A N 1
ATOM 719 C CA . ASN A 1 88 ? 9.272 0.966 -7.621 1.00 89.88 88 ASN A CA 1
ATOM 720 C C . ASN A 1 88 ? 9.975 0.101 -8.666 1.00 89.88 88 ASN A C 1
ATOM 722 O O . ASN A 1 88 ? 11.115 -0.302 -8.450 1.00 89.88 88 ASN A O 1
ATOM 726 N N . LEU A 1 89 ? 9.283 -0.220 -9.763 1.00 88.00 89 LEU A N 1
ATOM 727 C CA . LEU A 1 89 ? 9.856 -0.998 -10.859 1.00 88.00 89 LEU A CA 1
ATOM 728 C C . LEU A 1 89 ? 11.037 -0.244 -11.468 1.00 88.00 89 LEU A C 1
ATOM 730 O O . LEU A 1 89 ? 12.141 -0.785 -11.490 1.00 88.00 89 LEU A O 1
ATOM 734 N N . ALA A 1 90 ? 10.833 1.028 -11.823 1.00 90.50 90 ALA A N 1
ATOM 735 C CA . ALA A 1 90 ? 11.897 1.912 -12.298 1.00 90.50 90 ALA A CA 1
ATOM 736 C C . ALA A 1 90 ? 13.064 1.967 -11.307 1.00 90.50 90 ALA A C 1
ATOM 738 O O . ALA A 1 90 ? 14.208 1.696 -11.654 1.00 90.50 90 ALA A O 1
ATOM 739 N N . SER A 1 91 ? 12.756 2.245 -10.038 1.00 90.25 91 SER A N 1
ATOM 740 C CA . SER A 1 91 ? 13.750 2.390 -8.977 1.00 90.25 91 SER A CA 1
ATOM 741 C C . SER A 1 91 ? 14.612 1.136 -8.809 1.00 90.25 91 SER A C 1
ATOM 743 O O . SER A 1 91 ? 15.819 1.253 -8.616 1.00 90.25 91 SER A O 1
ATOM 745 N N . LYS A 1 92 ? 14.020 -0.061 -8.906 1.00 89.00 92 LYS A N 1
ATOM 746 C CA . LYS A 1 92 ? 14.755 -1.330 -8.831 1.00 89.00 92 LYS A CA 1
ATOM 747 C C . LYS A 1 92 ? 15.637 -1.569 -10.048 1.00 89.00 92 LYS A C 1
ATOM 749 O O . LYS A 1 92 ? 16.748 -2.057 -9.876 1.00 89.00 92 LYS A O 1
ATOM 754 N N . VAL A 1 93 ? 15.143 -1.257 -11.247 1.00 90.50 93 VAL A N 1
ATOM 755 C CA . VAL A 1 93 ? 15.912 -1.401 -12.490 1.00 90.50 93 VAL A CA 1
ATOM 756 C C . VAL A 1 93 ? 17.118 -0.468 -12.455 1.00 90.50 93 VAL A C 1
ATOM 758 O O . VAL A 1 93 ? 18.242 -0.947 -12.543 1.00 90.50 93 VAL A O 1
ATOM 761 N N . LEU A 1 94 ? 16.902 0.817 -12.168 1.00 90.50 94 LEU A N 1
ATOM 762 C CA . LEU A 1 94 ? 17.952 1.839 -12.106 1.00 90.50 94 LEU A CA 1
ATOM 763 C C . LEU A 1 94 ? 19.016 1.587 -11.022 1.00 90.50 94 LEU A C 1
ATOM 765 O O . LEU A 1 94 ? 20.115 2.119 -11.104 1.00 90.50 94 LEU A O 1
ATOM 769 N N . GLN A 1 95 ? 18.710 0.780 -10.003 1.00 90.56 95 GLN A N 1
ATOM 770 C CA . GLN A 1 95 ? 19.657 0.395 -8.949 1.00 90.56 95 GLN A CA 1
ATOM 771 C C . GLN A 1 95 ? 20.422 -0.907 -9.244 1.00 90.56 95 GLN A C 1
ATOM 773 O O . GLN A 1 95 ? 21.228 -1.342 -8.416 1.00 90.56 95 GLN A O 1
ATOM 778 N N . LYS A 1 96 ? 20.182 -1.570 -10.384 1.00 92.19 96 LYS A N 1
ATOM 779 C CA . LYS A 1 96 ? 20.965 -2.747 -10.782 1.00 92.19 96 LYS A CA 1
ATOM 780 C C . LYS A 1 96 ? 22.416 -2.330 -11.039 1.00 92.19 96 LYS A C 1
ATOM 782 O O . LYS A 1 96 ? 22.676 -1.341 -11.709 1.00 92.19 96 LYS A O 1
ATOM 787 N N . LYS A 1 97 ? 23.374 -3.135 -10.567 1.00 90.06 97 LYS A N 1
ATOM 788 C CA . LYS A 1 97 ? 24.813 -2.876 -10.783 1.00 90.06 97 LYS A CA 1
ATOM 789 C C . LYS A 1 97 ? 25.236 -2.918 -12.257 1.00 90.06 97 LYS A C 1
ATOM 791 O O . LYS A 1 97 ? 26.214 -2.277 -12.609 1.00 90.06 97 LYS A O 1
ATOM 796 N N . ASN A 1 98 ? 24.508 -3.668 -13.083 1.00 90.44 98 ASN A N 1
ATOM 797 C CA . ASN A 1 98 ? 24.851 -3.936 -14.482 1.00 90.44 98 ASN A CA 1
ATOM 798 C C . ASN A 1 98 ? 23.852 -3.286 -15.451 1.00 90.44 98 ASN A C 1
ATOM 800 O O . ASN A 1 98 ? 23.521 -3.888 -16.466 1.00 90.44 98 ASN A O 1
ATOM 804 N N . ILE A 1 99 ? 23.304 -2.123 -15.099 1.00 91.31 99 ILE A N 1
ATOM 805 C CA . ILE A 1 99 ? 22.377 -1.416 -15.982 1.00 91.31 99 ILE A CA 1
ATOM 806 C C . ILE A 1 99 ? 23.140 -0.663 -17.075 1.00 91.31 99 ILE A C 1
ATOM 808 O O . ILE A 1 99 ? 24.163 -0.032 -16.799 1.00 91.31 99 ILE A O 1
ATOM 812 N N . ASP A 1 100 ? 22.626 -0.706 -18.302 1.00 92.38 100 ASP A N 1
ATOM 813 C CA . ASP A 1 100 ? 23.093 0.147 -19.391 1.00 92.38 100 ASP A CA 1
ATOM 814 C C . ASP A 1 100 ? 22.175 1.368 -19.601 1.00 92.38 100 ASP A C 1
ATOM 816 O O . ASP A 1 100 ? 21.051 1.464 -19.089 1.00 92.38 100 ASP A O 1
ATOM 820 N N . LEU A 1 101 ? 22.679 2.362 -20.334 1.00 91.56 101 LEU A N 1
ATOM 821 C CA . LEU A 1 101 ? 21.945 3.606 -20.560 1.00 91.56 101 LEU A CA 1
ATOM 822 C C . LEU A 1 101 ? 20.659 3.383 -21.375 1.00 91.56 101 LEU A C 1
ATOM 824 O O . LEU A 1 101 ? 19.672 4.077 -21.149 1.00 91.56 101 LEU A O 1
ATOM 828 N N . SER A 1 102 ? 20.643 2.404 -22.281 1.00 92.88 102 SER A N 1
ATOM 829 C CA . SER A 1 102 ? 19.476 2.099 -23.112 1.00 92.88 102 SER A CA 1
ATOM 830 C C . SER A 1 102 ? 18.348 1.475 -22.284 1.00 92.88 102 SER A C 1
ATOM 832 O O . SER A 1 102 ? 17.200 1.915 -22.387 1.00 92.88 102 SER A O 1
ATOM 834 N N . GLU A 1 103 ? 18.668 0.536 -21.387 1.00 91.88 103 GLU A N 1
ATOM 835 C CA . GLU A 1 103 ? 17.728 -0.043 -20.418 1.00 91.88 103 GLU A CA 1
ATOM 836 C C . GLU A 1 103 ? 17.173 1.050 -19.488 1.00 91.88 103 GLU A C 1
ATOM 838 O O . GLU A 1 103 ? 15.974 1.078 -19.199 1.00 91.88 103 GLU A O 1
ATOM 843 N N . SER A 1 104 ? 18.025 1.994 -19.071 1.00 92.00 104 SER A N 1
ATOM 844 C CA . SER A 1 104 ? 17.635 3.125 -18.216 1.00 92.00 104 SER A CA 1
ATOM 845 C C . SER A 1 104 ? 16.628 4.060 -18.890 1.00 92.00 104 SER A C 1
ATOM 847 O O . SER A 1 104 ? 15.636 4.442 -18.271 1.00 92.00 104 SER A O 1
ATOM 849 N N . VAL A 1 105 ? 16.859 4.426 -20.153 1.00 94.50 105 VAL A N 1
ATOM 850 C CA . VAL A 1 105 ? 15.933 5.281 -20.916 1.00 94.50 105 VAL A CA 1
ATOM 851 C C . VAL A 1 105 ? 14.608 4.556 -21.133 1.00 94.50 105 VAL A C 1
ATOM 853 O O . VAL A 1 105 ? 13.553 5.091 -20.798 1.00 94.50 105 VAL A O 1
ATOM 856 N N . THR A 1 106 ? 14.668 3.294 -21.562 1.00 95.25 106 THR A N 1
ATOM 857 C CA . THR A 1 106 ? 13.478 2.475 -21.833 1.00 95.25 106 THR A CA 1
ATOM 858 C C . THR A 1 106 ? 12.571 2.356 -20.603 1.00 95.25 106 THR A C 1
ATOM 860 O O . THR A 1 106 ? 11.351 2.497 -20.702 1.00 95.25 106 THR A O 1
ATOM 863 N N . VAL A 1 107 ? 13.140 2.109 -19.413 1.00 94.56 107 VAL A N 1
ATOM 864 C CA . VAL A 1 107 ? 12.325 1.972 -18.194 1.00 94.56 107 VAL A CA 1
ATOM 865 C C . VAL A 1 107 ? 11.689 3.297 -17.768 1.00 94.56 107 VAL A C 1
ATOM 867 O O . VAL A 1 107 ? 10.575 3.290 -17.243 1.00 94.56 107 VAL A O 1
ATOM 870 N N . LEU A 1 108 ? 12.357 4.430 -17.999 1.00 94.75 108 LEU A N 1
ATOM 871 C CA . LEU A 1 108 ? 11.812 5.751 -17.686 1.00 94.75 108 LEU A CA 1
ATOM 872 C C . LEU A 1 108 ? 10.656 6.114 -18.621 1.00 94.75 108 LEU A C 1
ATOM 874 O O . LEU A 1 108 ? 9.596 6.497 -18.129 1.00 94.75 108 LEU A O 1
ATOM 878 N N . GLU A 1 109 ? 10.816 5.903 -19.928 1.00 95.69 109 GLU A N 1
ATOM 879 C CA . GLU A 1 109 ? 9.757 6.120 -20.926 1.00 95.69 109 GLU A CA 1
ATOM 880 C C . GLU A 1 109 ? 8.524 5.254 -20.632 1.00 95.69 109 GLU A C 1
ATOM 882 O O . GLU A 1 109 ? 7.385 5.723 -20.671 1.00 95.69 109 GLU A O 1
ATOM 887 N N . GLN A 1 110 ? 8.733 3.988 -20.254 1.00 94.75 110 GLN A N 1
ATOM 888 C CA . GLN A 1 110 ? 7.636 3.093 -19.892 1.00 94.75 110 GLN A CA 1
ATOM 889 C C . GLN A 1 110 ? 6.872 3.581 -18.654 1.00 94.75 110 GLN A C 1
ATOM 891 O O . GLN A 1 110 ? 5.645 3.468 -18.590 1.00 94.75 110 GLN A O 1
ATOM 896 N N . VAL A 1 111 ? 7.581 4.109 -17.655 1.00 94.75 111 VAL A N 1
ATOM 897 C CA . VAL A 1 111 ? 6.968 4.644 -16.433 1.00 94.75 111 VAL A CA 1
ATOM 898 C C . VAL A 1 111 ? 6.214 5.932 -16.728 1.00 94.75 111 VAL A C 1
ATOM 900 O O . VAL A 1 111 ? 5.089 6.081 -16.256 1.00 94.75 111 VAL A O 1
ATOM 903 N N . GLU A 1 112 ? 6.786 6.831 -17.527 1.00 94.75 112 GLU A N 1
ATOM 904 C CA . GLU A 1 112 ? 6.121 8.056 -17.975 1.00 94.75 112 GLU A CA 1
ATOM 905 C C . GLU A 1 112 ? 4.817 7.740 -18.711 1.00 94.75 112 GLU A C 1
ATOM 907 O O . GLU A 1 112 ? 3.762 8.288 -18.370 1.00 94.75 112 GLU A O 1
ATOM 912 N N . LYS A 1 113 ? 4.865 6.793 -19.653 1.00 95.38 113 LYS A N 1
ATOM 913 C CA . LYS A 1 113 ? 3.685 6.314 -20.370 1.00 95.38 113 LYS A CA 1
ATOM 914 C C . LYS A 1 113 ? 2.632 5.768 -19.407 1.00 95.38 113 LYS A C 1
ATOM 916 O O . LYS A 1 113 ? 1.503 6.243 -19.408 1.00 95.38 113 LYS A O 1
ATOM 921 N N . ASN A 1 114 ? 3.010 4.845 -18.520 1.00 93.50 114 ASN A N 1
ATOM 922 C CA . ASN A 1 114 ? 2.074 4.231 -17.573 1.00 93.50 114 ASN A CA 1
ATOM 923 C C . ASN A 1 114 ? 1.428 5.259 -16.627 1.00 93.50 114 ASN A C 1
ATOM 925 O O . ASN A 1 114 ? 0.257 5.127 -16.275 1.00 93.50 114 ASN A O 1
ATOM 929 N N . LEU A 1 115 ? 2.178 6.272 -16.184 1.00 93.31 115 LEU A N 1
ATOM 930 C CA . LEU A 1 115 ? 1.646 7.344 -15.337 1.00 93.31 115 LEU A CA 1
ATOM 931 C C . LEU A 1 115 ? 0.736 8.298 -16.121 1.00 93.31 115 LEU A C 1
ATOM 933 O O . LEU A 1 115 ? -0.253 8.782 -15.572 1.00 93.31 115 LEU A O 1
ATOM 937 N N . THR A 1 116 ? 1.038 8.537 -17.397 1.00 94.50 116 THR A N 1
ATOM 938 C CA . THR A 1 116 ? 0.194 9.329 -18.297 1.00 94.50 116 THR A CA 1
ATOM 939 C C . THR A 1 116 ? -1.125 8.618 -18.568 1.00 94.50 116 THR A C 1
ATOM 941 O O . THR A 1 116 ? -2.181 9.226 -18.403 1.00 94.50 116 THR A O 1
ATOM 944 N N . ASP A 1 117 ? -1.078 7.320 -18.863 1.00 93.88 117 ASP A N 1
ATOM 945 C CA . ASP A 1 117 ? -2.262 6.484 -19.061 1.00 93.88 117 ASP A CA 1
ATOM 946 C C . ASP A 1 117 ? -3.142 6.474 -17.802 1.00 93.88 117 ASP A C 1
ATOM 948 O O . ASP A 1 117 ? -4.356 6.630 -17.895 1.00 93.88 117 ASP A O 1
ATOM 952 N N . LEU A 1 118 ? -2.541 6.386 -16.607 1.00 91.19 118 LEU A N 1
ATOM 953 C CA . LEU A 1 118 ? -3.264 6.473 -15.331 1.00 91.19 118 LEU A CA 1
ATOM 954 C C . LEU A 1 118 ? -3.955 7.821 -15.094 1.00 91.19 118 LEU A C 1
ATOM 956 O O . LEU A 1 118 ? -4.927 7.863 -14.346 1.00 91.19 118 LEU A O 1
ATOM 960 N N . ARG A 1 119 ? -3.438 8.910 -15.669 1.00 89.88 119 ARG A N 1
ATOM 961 C CA . ARG A 1 119 ? -4.035 10.249 -15.573 1.00 89.88 119 ARG A CA 1
ATOM 962 C C . ARG A 1 119 ? -5.156 10.452 -16.594 1.00 89.88 119 ARG A C 1
ATOM 964 O O . ARG A 1 119 ? -6.081 11.207 -16.322 1.00 89.88 119 ARG A O 1
ATOM 971 N N . SER A 1 120 ? -5.022 9.844 -17.769 1.00 90.56 120 SER A N 1
ATOM 972 C CA . SER A 1 120 ? -5.965 9.969 -18.886 1.00 90.56 120 SER A CA 1
ATOM 973 C C . SER A 1 120 ? -7.086 8.921 -18.875 1.00 90.56 120 SER A C 1
ATOM 975 O O . SER A 1 120 ? -7.998 9.028 -19.692 1.00 90.56 120 SER A O 1
ATOM 977 N N . SER A 1 121 ? -7.002 7.927 -17.985 1.00 65.00 121 SER A N 1
ATOM 978 C CA . SER A 1 121 ? -8.052 6.933 -17.705 1.00 65.00 121 SER A CA 1
ATOM 979 C C . SER A 1 121 ? -9.123 7.487 -16.775 1.00 65.00 121 SER A C 1
ATOM 981 O O . SER A 1 121 ? -10.299 7.115 -16.973 1.00 65.00 121 SER A O 1
#

Foldseek 3Di:
DDPPPPPQPPDDPQAADDQDPVDLVSNLSNLVRCVVCVVVLLVVLVCQLPPPPDPVSNVVSVVVNVVCPDPVNVVVSVLCNQLSVLVVVLVVQVPDPPHDPVSNVVSVVVSVVSVVVSVVD